Protein AF-A0A958IN06-F1 (afdb_monomer)

Sequence (77 aa):
FGGFEVTPNIEIVGRFETFDPNTDVDEDGVNDITAGFVYKQFSGKVNHKLTAAIVIPSEQGESVKNTAFYTVWQIVF

Nearest PDB structures (foldseek):
  8qn4-assembly1_F  TM=6.533E-01  e=2.338E+00  Escherichia coli K-12
  1nqg-assembly1_A  TM=4.833E-01  e=9.805E+00  Escherichia coli

Mean predicted aligned error: 8.0 Å

pLDDT: mean 82.19, std 14.25, range [51.81, 95.69]

Secondary structure (DSSP, 8-state):
-EEEEEETTEEEEEEEEEE---SSS----EEEEEEEEEEEEEETTEEEEEEEEEEEEEESSS-----EEEEEEEEE-

Foldseek 3Di:
DDWDDPDPFKIKDWDWDWDQCPPDDDRKIKIKIKTWMWGWDDDPVKIKIKIWMWIAIDIPDDDPGPIDIDIDIDMDD

Solvent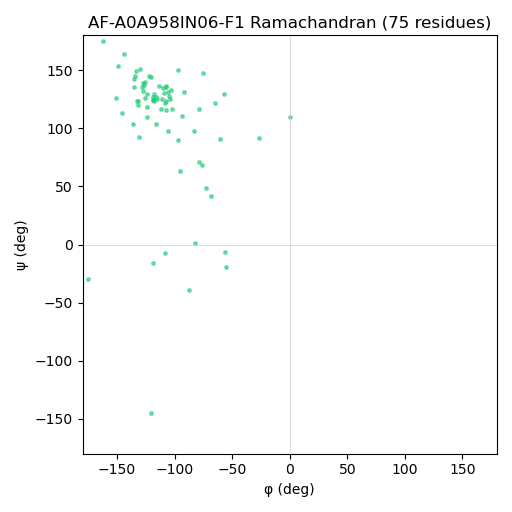-accessible surface area (backbone atoms only — not comparable to full-atom values): 4433 Å² total; per-residue (Å²): 120,51,73,48,75,79,46,102,38,34,32,42,37,40,34,79,46,79,45,75,65,92,61,91,88,68,92,49,40,38,33,38,42,34,45,32,44,34,42,48,47,85,44,104,75,42,36,39,37,41,36,41,38,39,36,44,57,47,57,75,54,91,72,69,82,65,68,45,75,51,74,47,81,47,79,50,115

Radius of gyration: 16.53 Å; Cα contacts (8 Å, |Δi|>4): 169; chains: 1; bounding box: 35×31×44 Å

Structure (mmCIF, N/CA/C/O backbone):
data_AF-A0A958IN06-F1
#
_entry.id   AF-A0A958IN06-F1
#
loop_
_atom_site.group_PDB
_atom_site.id
_atom_site.type_symbol
_atom_site.label_atom_id
_atom_site.label_alt_id
_atom_site.label_comp_id
_atom_site.label_asym_id
_atom_site.label_entity_id
_atom_site.label_seq_id
_atom_site.pdbx_PDB_ins_code
_atom_site.Cartn_x
_atom_site.Cartn_y
_atom_site.Cartn_z
_atom_site.occupancy
_atom_site.B_iso_or_equiv
_atom_site.auth_seq_id
_atom_site.auth_comp_id
_atom_site.auth_asym_id
_atom_site.auth_atom_id
_atom_site.pdbx_PDB_model_num
ATOM 1 N N . PHE A 1 1 ? 8.325 -1.972 1.351 1.00 72.81 1 PHE A N 1
ATOM 2 C CA . PHE A 1 1 ? 7.161 -1.075 1.497 1.00 72.81 1 PHE A CA 1
ATOM 3 C C . PHE A 1 1 ? 7.553 0.098 2.369 1.00 72.81 1 PHE A C 1
ATOM 5 O O . PHE A 1 1 ? 8.174 -0.126 3.401 1.00 72.81 1 PHE A O 1
ATOM 12 N N . GLY A 1 2 ? 7.217 1.314 1.949 1.00 84.94 2 GLY A N 1
ATOM 13 C CA . GLY A 1 2 ? 7.310 2.526 2.758 1.00 84.94 2 GLY A CA 1
ATOM 14 C C . GLY A 1 2 ? 5.938 3.186 2.856 1.00 84.94 2 GLY A C 1
ATOM 15 O O . GLY A 1 2 ? 5.160 3.125 1.905 1.00 84.94 2 GLY A O 1
ATOM 16 N N . GLY A 1 3 ? 5.635 3.784 4.003 1.00 87.56 3 GLY A N 1
ATOM 17 C CA . GLY A 1 3 ? 4.380 4.487 4.253 1.00 87.56 3 GLY A CA 1
ATOM 18 C C . GLY A 1 3 ? 4.640 5.820 4.942 1.00 87.56 3 GLY A C 1
ATOM 19 O O . GLY A 1 3 ? 5.545 5.919 5.771 1.00 87.56 3 GLY A O 1
ATOM 20 N N . PHE A 1 4 ? 3.868 6.841 4.582 1.00 91.94 4 PHE A N 1
ATOM 21 C CA . PHE A 1 4 ? 3.878 8.153 5.216 1.00 91.94 4 PHE A CA 1
ATOM 22 C C . PHE A 1 4 ? 2.469 8.493 5.703 1.00 91.94 4 PHE A C 1
ATOM 24 O O . PHE A 1 4 ? 1.526 8.586 4.913 1.00 91.94 4 PHE A O 1
ATOM 31 N N . GLU A 1 5 ? 2.325 8.669 7.014 1.00 93.06 5 GLU A N 1
ATOM 32 C CA . GLU A 1 5 ? 1.063 9.068 7.628 1.00 93.06 5 GLU A CA 1
ATOM 33 C C . GLU A 1 5 ? 0.851 10.576 7.447 1.00 93.06 5 GLU A C 1
ATOM 35 O O . GLU A 1 5 ? 1.625 11.391 7.944 1.00 93.06 5 GLU A O 1
ATOM 40 N N . VAL A 1 6 ? -0.198 10.946 6.711 1.00 91.69 6 VAL A N 1
ATOM 41 C CA . VAL A 1 6 ? -0.568 12.353 6.477 1.00 91.69 6 VAL A CA 1
ATOM 42 C C . VAL A 1 6 ? -1.480 12.848 7.596 1.00 91.69 6 VAL A C 1
ATOM 44 O O . VAL A 1 6 ? -1.374 13.984 8.048 1.00 91.69 6 VAL A O 1
ATOM 47 N N . THR A 1 7 ? -2.394 11.985 8.039 1.00 91.12 7 THR A N 1
ATOM 48 C CA . THR A 1 7 ? -3.281 12.199 9.188 1.00 91.12 7 THR A CA 1
ATOM 49 C C . THR A 1 7 ? -3.471 10.859 9.907 1.00 91.12 7 THR A C 1
ATOM 51 O O . THR A 1 7 ? -3.259 9.828 9.271 1.00 91.12 7 THR A O 1
ATOM 54 N N . PRO A 1 8 ? -3.973 10.818 11.156 1.00 89.31 8 PRO A N 1
ATOM 55 C CA . PRO A 1 8 ? -4.182 9.555 11.885 1.00 89.31 8 PRO A CA 1
ATOM 56 C C . PRO A 1 8 ? -5.050 8.517 11.150 1.00 89.31 8 PRO A C 1
ATOM 58 O O . PRO A 1 8 ? -5.045 7.326 11.462 1.00 89.31 8 PRO A O 1
ATOM 61 N N . ASN A 1 9 ? -5.823 8.973 10.164 1.00 92.50 9 ASN A N 1
ATOM 62 C CA . ASN A 1 9 ? -6.736 8.162 9.378 1.00 92.50 9 ASN A CA 1
ATOM 63 C C . ASN A 1 9 ? -6.253 7.941 7.940 1.00 92.50 9 ASN A C 1
ATOM 65 O O . ASN A 1 9 ? -6.903 7.185 7.227 1.00 92.50 9 ASN A O 1
ATOM 69 N N . ILE A 1 10 ? -5.177 8.591 7.484 1.00 92.19 10 ILE A N 1
ATOM 70 C CA . ILE A 1 10 ? -4.720 8.542 6.088 1.00 92.19 10 ILE A CA 1
ATOM 71 C C . ILE A 1 10 ? -3.216 8.290 6.030 1.00 92.19 10 ILE A C 1
ATOM 73 O O . ILE A 1 10 ? -2.419 9.091 6.515 1.00 92.19 10 ILE A O 1
ATOM 77 N N . GLU A 1 11 ? -2.837 7.226 5.333 1.00 94.62 11 GLU A N 1
ATOM 78 C CA . GLU A 1 11 ? -1.451 6.865 5.048 1.00 94.62 11 GLU A CA 1
ATOM 79 C C . GLU A 1 11 ? -1.257 6.735 3.535 1.00 94.62 11 GLU A C 1
ATOM 81 O O . GLU A 1 11 ? -2.029 6.062 2.855 1.00 94.62 11 GLU A O 1
ATOM 86 N N . ILE A 1 12 ? -0.231 7.386 2.998 1.00 93.94 12 ILE A N 1
ATOM 87 C CA . ILE A 1 12 ? 0.209 7.199 1.614 1.00 93.94 12 ILE A CA 1
ATOM 88 C C . ILE A 1 12 ? 1.275 6.111 1.624 1.00 93.94 12 ILE A C 1
ATOM 90 O O . ILE A 1 12 ? 2.201 6.168 2.429 1.00 93.94 12 ILE A O 1
ATOM 94 N N . VAL A 1 13 ? 1.159 5.125 0.739 1.00 93.06 13 VAL A N 1
ATOM 95 C CA . VAL A 1 13 ? 2.070 3.980 0.676 1.00 93.06 13 VAL A CA 1
ATOM 96 C C . VAL A 1 13 ? 2.748 3.889 -0.680 1.00 93.06 13 VAL A C 1
ATOM 98 O O . VAL A 1 13 ? 2.153 4.166 -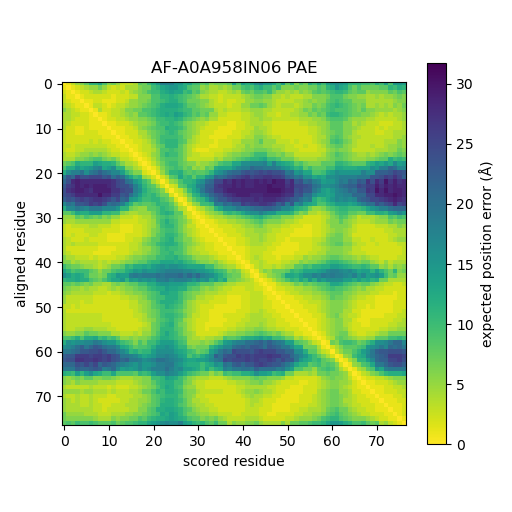1.721 1.00 93.06 13 VAL A O 1
ATOM 101 N N . GLY A 1 14 ? 4.005 3.469 -0.654 1.00 92.56 14 GLY A N 1
ATOM 102 C CA . GLY A 1 14 ? 4.813 3.203 -1.829 1.00 92.56 14 GLY A CA 1
ATOM 103 C C . GLY A 1 14 ? 5.563 1.884 -1.691 1.00 92.56 14 GLY A C 1
ATOM 104 O O . GLY A 1 14 ? 6.017 1.496 -0.607 1.00 92.56 14 GLY A O 1
ATOM 105 N N . ARG A 1 15 ? 5.725 1.179 -2.804 1.00 90.25 15 ARG A N 1
ATOM 106 C CA . ARG A 1 15 ? 6.623 0.029 -2.910 1.00 90.25 15 ARG A CA 1
ATOM 107 C C . ARG A 1 15 ? 7.406 0.164 -4.203 1.00 90.25 15 ARG A C 1
ATOM 109 O O . ARG A 1 15 ? 6.831 0.490 -5.232 1.00 90.25 15 ARG A O 1
ATOM 116 N N . PHE A 1 16 ? 8.697 -0.093 -4.122 1.00 87.94 16 PHE A N 1
ATOM 117 C CA . PHE A 1 16 ? 9.523 -0.350 -5.284 1.00 87.94 16 PHE A CA 1
ATOM 118 C C . PHE A 1 16 ? 10.068 -1.761 -5.123 1.00 87.94 16 PHE A C 1
ATOM 120 O O . PHE A 1 16 ? 10.591 -2.088 -4.052 1.00 87.94 16 PHE A O 1
ATOM 127 N N . GLU A 1 17 ? 9.878 -2.590 -6.136 1.00 84.62 17 GLU A N 1
ATOM 128 C CA . GLU A 1 17 ? 10.424 -3.937 -6.196 1.00 84.62 17 GLU A CA 1
ATOM 129 C C . GLU A 1 17 ? 11.194 -4.106 -7.487 1.00 84.62 17 GLU A C 1
ATOM 131 O O . GLU A 1 17 ? 10.728 -3.702 -8.547 1.00 84.62 17 GLU A O 1
ATOM 136 N N . THR A 1 18 ? 12.354 -4.736 -7.383 1.00 79.00 18 THR A N 1
ATOM 137 C CA . THR A 1 18 ? 13.130 -5.171 -8.536 1.00 79.00 18 THR A CA 1
ATOM 138 C C . THR A 1 18 ? 13.215 -6.681 -8.457 1.00 79.00 18 THR A C 1
ATOM 140 O O . THR A 1 18 ? 13.658 -7.225 -7.443 1.00 79.00 18 THR A O 1
ATOM 143 N N . PHE A 1 19 ? 12.766 -7.345 -9.511 1.00 72.56 19 PHE A N 1
ATOM 144 C CA . PHE A 1 19 ? 12.897 -8.774 -9.697 1.00 72.56 19 PHE A CA 1
ATOM 145 C C . PHE A 1 19 ? 13.869 -9.015 -10.850 1.00 72.56 19 PHE A C 1
ATOM 147 O O . PHE A 1 19 ? 13.624 -8.598 -11.980 1.00 72.56 19 PHE A O 1
ATOM 154 N N . ASP A 1 20 ? 14.991 -9.653 -10.532 1.00 64.62 20 ASP A N 1
ATOM 155 C CA . ASP A 1 20 ? 15.986 -10.110 -11.500 1.00 64.62 20 ASP A CA 1
ATOM 156 C C . ASP A 1 20 ? 15.844 -11.636 -11.623 1.00 64.62 20 ASP A C 1
ATOM 158 O O . ASP A 1 20 ? 16.324 -12.367 -10.745 1.00 64.62 20 ASP A O 1
ATOM 162 N N . PRO A 1 21 ? 15.126 -12.137 -12.646 1.00 57.62 21 PRO A N 1
ATOM 163 C CA . PRO A 1 21 ? 15.052 -13.557 -12.937 1.00 57.62 21 PRO A CA 1
ATOM 164 C C . PRO A 1 21 ? 16.355 -14.004 -13.604 1.00 57.62 21 PRO A C 1
ATOM 166 O 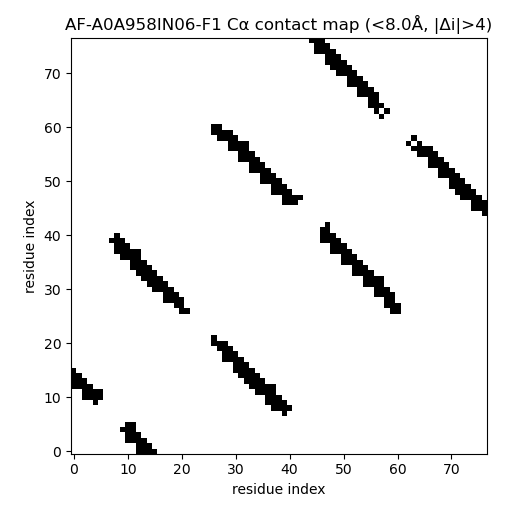O . PRO A 1 21 ? 16.368 -14.395 -14.764 1.00 57.62 21 PRO A O 1
ATOM 169 N N . ASN A 1 22 ? 17.466 -14.005 -12.870 1.00 54.47 22 ASN A N 1
ATOM 170 C CA . ASN A 1 22 ? 18.724 -14.619 -13.308 1.00 54.47 22 ASN A CA 1
ATOM 171 C C . ASN A 1 22 ? 18.639 -16.168 -13.267 1.00 54.47 22 ASN A C 1
ATOM 173 O O . ASN A 1 22 ? 19.488 -16.870 -12.716 1.00 54.47 22 ASN A O 1
ATOM 177 N N . THR A 1 23 ? 17.561 -16.707 -13.834 1.00 52.50 23 THR A N 1
ATOM 178 C CA . THR A 1 23 ? 17.316 -18.115 -14.132 1.00 52.50 23 THR A CA 1
ATOM 179 C C . THR A 1 23 ? 16.849 -18.173 -15.580 1.00 52.50 23 THR A C 1
ATOM 181 O O . THR A 1 23 ? 15.665 -17.977 -15.838 1.00 52.50 23 THR A O 1
ATOM 184 N N . ASP A 1 24 ? 17.816 -18.364 -16.481 1.00 54.09 24 ASP A N 1
ATOM 185 C CA . ASP A 1 24 ? 17.695 -18.709 -17.903 1.00 54.09 24 ASP A CA 1
ATOM 186 C C . ASP A 1 24 ? 16.255 -18.858 -18.422 1.00 54.09 24 ASP A C 1
ATOM 188 O O . ASP A 1 24 ? 15.593 -19.844 -18.096 1.00 54.09 24 ASP A O 1
ATOM 192 N N . VAL A 1 25 ? 15.806 -17.912 -19.258 1.00 55.44 25 VAL A N 1
ATOM 193 C CA . VAL A 1 25 ? 15.255 -18.160 -20.612 1.00 55.44 25 VAL A CA 1
ATOM 194 C C . VAL A 1 25 ? 14.947 -16.832 -21.328 1.00 55.44 25 VAL A C 1
ATOM 196 O O . VAL A 1 25 ? 15.164 -16.783 -22.530 1.00 55.44 25 VAL A O 1
ATOM 199 N N . ASP A 1 26 ? 14.602 -15.746 -20.626 1.00 52.50 26 ASP A N 1
ATOM 200 C CA . ASP A 1 26 ? 14.386 -14.412 -21.220 1.00 52.50 26 ASP A CA 1
ATOM 201 C C . ASP A 1 26 ? 14.858 -13.324 -20.226 1.00 52.50 26 ASP A C 1
ATOM 203 O O . ASP A 1 26 ? 14.302 -13.207 -19.136 1.00 52.50 26 ASP A O 1
ATOM 207 N N . GLU A 1 27 ? 15.922 -12.574 -20.548 1.00 51.81 27 GLU A N 1
ATOM 208 C CA . GLU A 1 27 ? 16.627 -11.591 -19.685 1.00 51.81 27 GLU A CA 1
ATOM 209 C C . GLU A 1 27 ? 15.814 -10.315 -19.354 1.00 51.81 27 GLU A C 1
ATOM 211 O O . GLU A 1 27 ? 16.342 -9.202 -19.338 1.00 51.81 27 GLU A O 1
ATOM 216 N N . ASP A 1 28 ? 14.525 -10.438 -19.063 1.00 57.97 28 ASP A N 1
ATOM 217 C CA . ASP A 1 28 ? 13.670 -9.290 -18.790 1.00 57.97 28 ASP A CA 1
ATOM 218 C C . ASP A 1 28 ? 13.551 -9.071 -17.280 1.00 57.97 28 ASP A C 1
ATOM 220 O O . ASP A 1 28 ? 12.677 -9.599 -16.591 1.00 57.97 28 ASP A O 1
ATOM 224 N N . GLY A 1 29 ? 14.463 -8.259 -16.739 1.00 60.38 29 GLY A N 1
ATOM 225 C CA . GLY A 1 29 ? 14.321 -7.724 -15.387 1.00 60.38 29 GLY A CA 1
ATOM 226 C C . GLY A 1 29 ? 13.005 -6.951 -15.254 1.00 60.38 29 GLY A C 1
ATOM 227 O O . GLY A 1 29 ? 12.718 -6.062 -16.063 1.00 60.38 29 GLY A O 1
ATOM 228 N N . VAL A 1 30 ? 12.222 -7.264 -14.219 1.00 71.81 30 VAL A N 1
ATOM 229 C CA . VAL A 1 30 ? 10.916 -6.642 -13.954 1.00 71.81 30 VAL A CA 1
ATOM 230 C C . VAL A 1 30 ? 11.035 -5.715 -12.752 1.00 71.81 30 VAL A C 1
ATOM 232 O O . VAL A 1 30 ? 11.442 -6.122 -11.665 1.00 71.81 30 VAL A O 1
ATOM 235 N N . ASN A 1 31 ? 10.678 -4.448 -12.933 1.00 81.69 31 ASN A N 1
ATOM 236 C CA . ASN A 1 31 ? 10.572 -3.482 -11.846 1.00 81.69 31 ASN A CA 1
ATOM 237 C C . ASN A 1 31 ? 9.113 -3.111 -11.611 1.00 81.69 31 ASN A C 1
ATOM 239 O O . ASN A 1 31 ? 8.467 -2.590 -12.513 1.00 81.69 31 ASN A O 1
ATOM 243 N N . ASP A 1 32 ? 8.632 -3.268 -10.383 1.00 86.00 32 ASP A N 1
ATOM 244 C CA . ASP A 1 32 ? 7.278 -2.882 -10.003 1.00 86.00 32 ASP A CA 1
ATOM 245 C C . ASP A 1 32 ? 7.299 -1.638 -9.118 1.00 86.00 32 ASP A C 1
ATOM 247 O O . ASP A 1 32 ? 7.872 -1.615 -8.022 1.00 86.00 32 ASP A O 1
ATOM 251 N N . ILE A 1 33 ? 6.610 -0.591 -9.574 1.00 88.75 33 ILE A N 1
ATOM 252 C CA . ILE A 1 33 ? 6.314 0.594 -8.770 1.00 88.75 33 ILE A CA 1
ATOM 253 C C . ILE A 1 33 ? 4.867 0.497 -8.302 1.00 88.75 33 ILE A C 1
ATOM 255 O O . ILE A 1 33 ? 3.935 0.537 -9.101 1.00 88.75 33 ILE A O 1
ATOM 259 N N . THR A 1 34 ? 4.667 0.418 -6.991 1.00 91.88 34 THR A N 1
ATOM 260 C CA . THR A 1 34 ? 3.347 0.530 -6.366 1.00 91.88 34 THR A CA 1
ATOM 261 C C . THR A 1 34 ? 3.202 1.884 -5.692 1.00 91.88 34 THR A C 1
ATOM 263 O O . THR A 1 34 ? 4.047 2.266 -4.881 1.00 91.88 34 THR A O 1
ATOM 266 N N . ALA A 1 35 ? 2.096 2.571 -5.955 1.00 93.38 35 ALA A N 1
ATOM 267 C CA . ALA A 1 35 ? 1.685 3.765 -5.227 1.00 93.38 35 ALA A CA 1
ATOM 268 C C . ALA A 1 35 ? 0.244 3.599 -4.745 1.00 93.38 35 ALA A C 1
ATOM 270 O O . ALA A 1 35 ? -0.605 3.086 -5.471 1.00 93.38 35 ALA A O 1
ATOM 271 N N . GLY A 1 36 ? -0.058 4.029 -3.525 1.00 94.44 36 GLY A N 1
ATOM 272 C CA . GLY A 1 36 ? -1.398 3.873 -2.982 1.00 94.44 36 GLY A CA 1
ATOM 273 C C . GLY A 1 36 ? -1.702 4.763 -1.795 1.00 94.44 36 GLY A C 1
ATOM 274 O O . GLY A 1 36 ? -0.844 5.472 -1.271 1.00 94.44 36 GLY A O 1
ATOM 275 N N . PHE A 1 37 ? -2.953 4.693 -1.360 1.00 95.12 37 PHE A N 1
ATOM 276 C CA . PHE A 1 37 ? -3.425 5.319 -0.139 1.00 95.12 37 PHE A CA 1
ATOM 277 C C . PHE A 1 37 ? -4.193 4.310 0.712 1.00 95.12 37 PHE A C 1
ATOM 279 O O . PHE A 1 37 ? -4.828 3.375 0.217 1.00 95.12 37 PHE A O 1
ATOM 286 N N . VAL A 1 38 ? -4.149 4.533 2.015 1.00 94.56 38 VAL A N 1
ATOM 287 C CA . VAL A 1 38 ? -4.845 3.757 3.027 1.00 94.56 38 VAL A CA 1
ATOM 288 C C . VAL A 1 38 ? -5.669 4.720 3.864 1.00 94.56 38 VAL A C 1
ATOM 290 O O . VAL A 1 38 ? -5.129 5.669 4.426 1.00 94.56 38 VAL A O 1
ATOM 293 N N . TYR A 1 39 ? -6.965 4.449 3.983 1.00 94.50 39 TYR A N 1
ATOM 294 C CA . TYR A 1 39 ? -7.851 5.100 4.938 1.00 94.50 39 TYR A CA 1
ATOM 295 C C . TYR A 1 39 ? -8.165 4.146 6.094 1.00 94.50 39 TYR A C 1
ATOM 297 O O . TYR A 1 39 ? -8.580 3.008 5.869 1.00 94.50 39 TYR A O 1
ATOM 305 N N . LYS A 1 40 ? -7.968 4.600 7.331 1.00 93.50 40 LYS A N 1
ATOM 306 C CA . LYS A 1 40 ? -8.213 3.842 8.562 1.00 93.50 40 LYS A CA 1
ATOM 307 C C . LYS A 1 40 ? -9.313 4.537 9.356 1.00 93.50 40 LYS A C 1
ATOM 309 O O . LYS A 1 40 ? -9.210 5.722 9.665 1.00 93.50 40 LYS A O 1
ATOM 314 N N . GLN A 1 41 ? -10.347 3.797 9.728 1.00 90.62 41 GLN A N 1
ATOM 315 C CA . GLN A 1 41 ? -11.393 4.262 10.630 1.00 90.62 41 GLN A CA 1
ATOM 316 C C . GLN A 1 41 ? -11.492 3.299 11.808 1.00 90.62 41 GLN A C 1
ATOM 318 O O . GLN A 1 41 ? -11.951 2.165 11.670 1.00 90.62 41 GLN A O 1
ATOM 323 N N . PHE A 1 42 ? -11.062 3.776 12.971 1.00 84.88 42 PHE A N 1
ATOM 324 C CA . PHE A 1 42 ? -11.137 3.036 14.222 1.00 84.88 42 PHE A CA 1
ATOM 325 C C . PHE A 1 42 ? -12.428 3.421 14.947 1.00 84.88 42 PHE A C 1
ATOM 327 O O . PHE A 1 42 ? -12.584 4.552 15.404 1.00 84.88 42 PHE A O 1
ATOM 334 N N . SER A 1 43 ? -13.374 2.489 15.022 1.00 78.69 43 SER A N 1
ATOM 335 C CA . SER A 1 43 ? -14.545 2.569 15.894 1.00 78.69 43 SER A CA 1
ATOM 336 C C . SER A 1 43 ? -14.342 1.521 16.982 1.00 78.69 43 SER A C 1
ATOM 338 O O . SER A 1 43 ? -13.949 0.401 16.682 1.00 78.69 43 SER A O 1
ATOM 340 N N . GLY A 1 44 ? -14.584 1.850 18.253 1.00 77.31 44 GLY A N 1
ATOM 341 C CA . GLY A 1 44 ?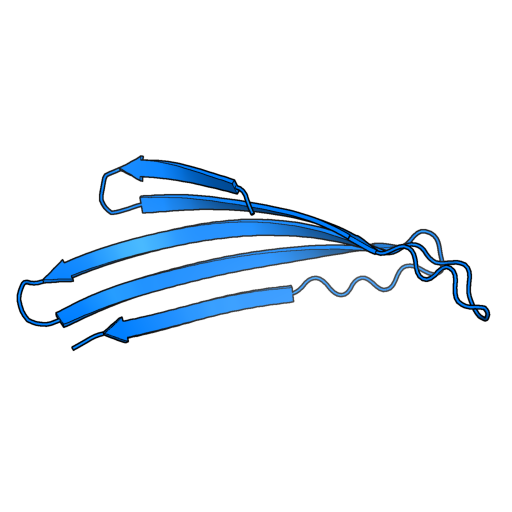 -14.198 1.005 19.399 1.00 77.31 44 GLY A CA 1
ATOM 342 C C . GLY A 1 44 ? -14.728 -0.440 19.408 1.00 77.31 44 GLY A C 1
ATOM 343 O O . GLY A 1 44 ? -14.344 -1.207 20.281 1.00 77.31 44 GLY A O 1
ATOM 344 N N . LYS A 1 45 ? -15.601 -0.818 18.467 1.00 83.44 45 LYS A N 1
ATOM 345 C CA . LYS A 1 45 ? -16.080 -2.194 18.261 1.00 83.44 45 LYS A CA 1
ATOM 346 C C . LYS A 1 45 ? -15.741 -2.783 16.889 1.00 83.44 45 LYS A C 1
ATOM 348 O O . LYS A 1 45 ? -15.902 -3.979 16.712 1.00 83.44 45 LYS A O 1
ATOM 353 N N . VAL A 1 46 ? -15.363 -1.958 15.912 1.00 86.25 46 VAL A N 1
ATOM 354 C CA . VAL A 1 46 ? -15.095 -2.377 14.531 1.00 86.25 46 VAL A CA 1
ATOM 355 C C . VAL A 1 46 ? -14.052 -1.445 13.926 1.00 86.25 46 VAL A C 1
ATOM 357 O O . VAL A 1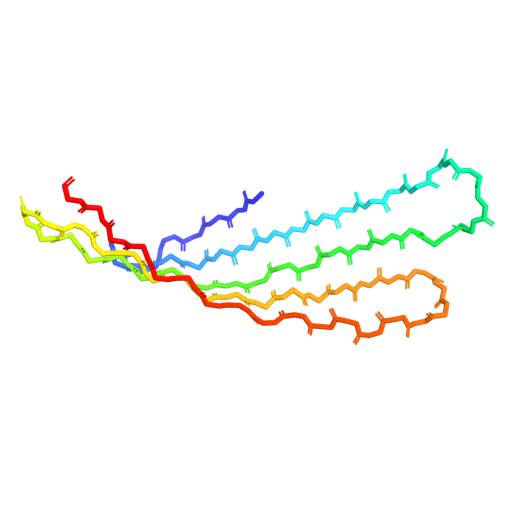 46 ? -14.233 -0.228 13.889 1.00 86.25 46 VAL A O 1
ATOM 360 N N . ASN A 1 47 ? -12.979 -2.013 13.395 1.00 91.50 47 ASN A N 1
ATOM 361 C CA . ASN A 1 47 ? -11.952 -1.272 12.681 1.00 91.50 47 ASN A CA 1
ATOM 362 C C . ASN A 1 47 ? -12.110 -1.494 11.180 1.00 91.50 47 ASN A C 1
ATOM 364 O O . ASN A 1 47 ? -12.103 -2.627 10.701 1.00 91.50 47 ASN A O 1
ATOM 368 N N . HIS A 1 48 ? -12.220 -0.401 10.433 1.00 92.81 48 HIS A N 1
ATOM 369 C CA . HIS A 1 48 ? -12.280 -0.421 8.979 1.00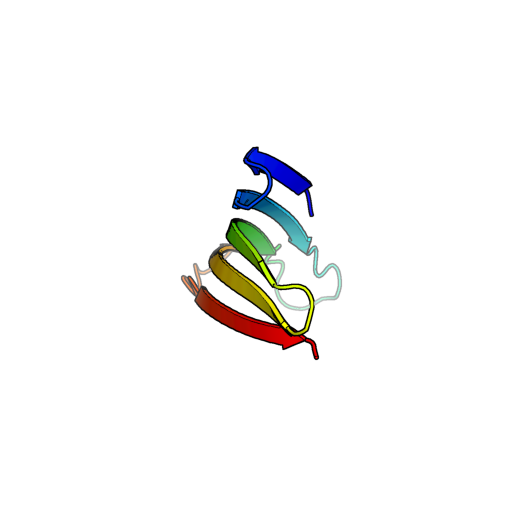 92.81 48 HIS A CA 1
ATOM 370 C C . HIS A 1 48 ? -10.965 0.090 8.404 1.00 92.81 48 HIS A C 1
ATOM 372 O O . HIS A 1 48 ? -10.427 1.109 8.841 1.00 92.81 48 HIS A O 1
ATOM 378 N N . LYS A 1 49 ? -10.467 -0.596 7.382 1.00 94.12 49 LYS A N 1
ATOM 379 C CA . LYS A 1 49 ? -9.318 -0.163 6.597 1.00 94.12 49 LYS A CA 1
ATOM 380 C C . LYS A 1 49 ? -9.665 -0.285 5.122 1.00 94.12 49 LYS A C 1
ATOM 382 O O . LYS A 1 49 ? -9.962 -1.374 4.644 1.00 94.12 49 LYS A O 1
ATOM 387 N N . LEU A 1 50 ? -9.627 0.828 4.406 1.00 94.44 50 LEU A N 1
ATOM 388 C CA . LEU A 1 50 ? -9.727 0.868 2.953 1.00 94.44 50 LEU A CA 1
ATOM 389 C C . LEU A 1 50 ? -8.328 1.106 2.390 1.00 94.44 50 LEU A C 1
ATOM 391 O O . LEU A 1 50 ? -7.601 1.961 2.880 1.00 94.44 50 LEU A O 1
ATOM 395 N N . THR A 1 51 ? -7.921 0.340 1.390 1.00 95.31 51 THR A N 1
ATOM 396 C CA . THR A 1 51 ? -6.650 0.514 0.681 1.00 95.31 51 THR A CA 1
ATOM 397 C C . THR A 1 51 ? -6.941 0.579 -0.803 1.00 95.31 51 THR A C 1
ATOM 399 O O . THR A 1 51 ? -7.674 -0.265 -1.306 1.00 95.31 51 THR A O 1
ATOM 402 N N . ALA A 1 52 ? -6.374 1.556 -1.498 1.00 95.69 52 ALA A N 1
ATOM 403 C CA . ALA A 1 52 ? -6.370 1.593 -2.951 1.00 95.69 52 ALA A CA 1
ATOM 404 C C . ALA A 1 52 ? -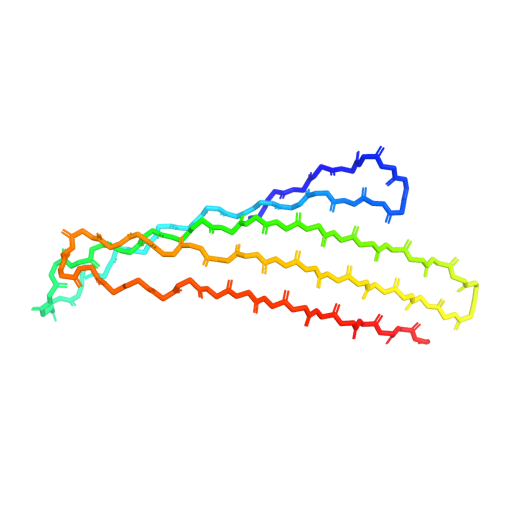4.941 1.806 -3.432 1.00 95.69 52 ALA A C 1
ATOM 406 O O . ALA A 1 52 ? -4.227 2.650 -2.887 1.00 95.69 52 ALA A O 1
ATOM 407 N N . ALA A 1 53 ? -4.524 1.050 -4.438 1.00 95.38 53 ALA A N 1
ATOM 408 C CA . ALA A 1 53 ? -3.187 1.171 -4.989 1.00 95.38 53 ALA A CA 1
ATOM 409 C C . ALA A 1 53 ? -3.161 0.840 -6.479 1.00 95.38 53 ALA A C 1
ATOM 411 O O . ALA A 1 53 ? -3.991 0.088 -6.992 1.00 95.38 53 ALA A O 1
ATOM 412 N N . ILE A 1 54 ? -2.182 1.431 -7.150 1.00 93.19 54 ILE A N 1
ATOM 413 C CA . ILE A 1 54 ? -1.819 1.171 -8.533 1.00 93.19 54 ILE A CA 1
ATOM 414 C C . ILE A 1 54 ? -0.431 0.536 -8.558 1.00 93.19 54 ILE A C 1
ATOM 416 O O . ILE A 1 54 ? 0.462 0.985 -7.840 1.00 93.19 54 ILE A O 1
ATOM 420 N N . VAL A 1 55 ? -0.266 -0.498 -9.375 1.00 92.00 55 VAL A N 1
ATOM 421 C CA . VAL A 1 55 ? 1.004 -1.171 -9.648 1.00 92.00 55 VAL A CA 1
ATOM 422 C C . VAL A 1 55 ? 1.340 -0.948 -11.109 1.00 92.00 55 VAL A C 1
ATOM 424 O O . VAL A 1 55 ? 0.527 -1.225 -11.994 1.00 92.00 55 VAL A O 1
ATOM 427 N N . ILE A 1 56 ? 2.527 -0.413 -11.347 1.00 88.44 56 ILE A N 1
ATOM 428 C CA . ILE A 1 56 ? 3.058 -0.120 -12.669 1.00 88.44 56 ILE A CA 1
ATOM 429 C C . ILE A 1 56 ? 4.298 -1.001 -12.846 1.00 88.44 56 ILE A C 1
ATOM 431 O O . ILE A 1 56 ? 5.331 -0.679 -12.249 1.00 88.44 56 ILE A O 1
ATOM 435 N N . PRO A 1 57 ? 4.199 -2.092 -13.625 1.00 84.38 57 PRO A N 1
ATOM 436 C CA . PRO A 1 57 ? 5.361 -2.879 -14.001 1.00 84.38 57 PRO A CA 1
ATOM 437 C C . PRO A 1 57 ? 6.175 -2.152 -15.076 1.00 84.38 57 PRO A C 1
ATOM 439 O O . PRO A 1 57 ? 5.636 -1.435 -15.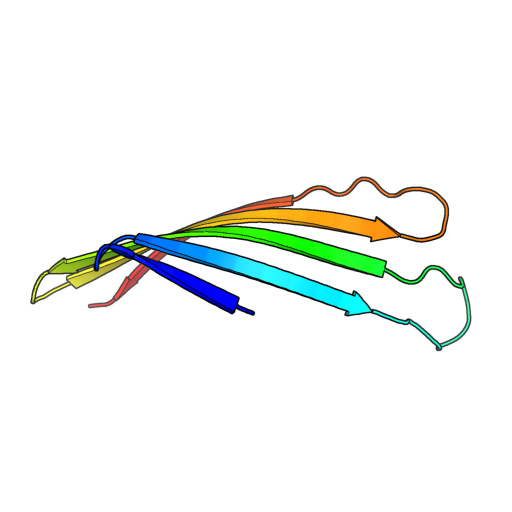925 1.00 84.38 57 PRO A O 1
ATOM 442 N N . SER A 1 58 ? 7.484 -2.347 -15.031 1.00 76.19 58 SER A N 1
ATOM 443 C CA . SER A 1 58 ? 8.471 -1.862 -15.986 1.00 76.19 58 SER A CA 1
ATOM 444 C C . SER A 1 58 ? 9.449 -2.993 -16.278 1.00 76.19 58 SER A C 1
ATOM 446 O O . SER A 1 58 ? 10.338 -3.269 -15.475 1.00 76.19 58 SER A O 1
ATOM 448 N N . GLU A 1 59 ? 9.301 -3.617 -17.439 1.00 71.94 59 GLU A N 1
ATOM 449 C CA . GLU A 1 59 ? 10.171 -4.691 -17.931 1.00 71.94 59 GLU A CA 1
ATOM 450 C C . GLU A 1 59 ? 11.230 -4.119 -18.888 1.00 71.94 59 GLU A C 1
ATOM 452 O O . GLU A 1 59 ? 10.983 -3.102 -19.544 1.00 71.94 59 GLU A O 1
ATOM 457 N N . GLN A 1 60 ? 12.415 -4.737 -18.959 1.00 58.84 60 GLN A N 1
ATOM 458 C CA . GLN A 1 60 ? 13.487 -4.327 -19.884 1.00 58.84 60 GLN A CA 1
ATOM 459 C C . GLN A 1 60 ? 13.343 -4.875 -21.330 1.00 58.84 60 GLN A C 1
ATOM 461 O O . GLN A 1 60 ? 14.153 -4.493 -22.176 1.00 58.84 60 GLN A O 1
ATOM 466 N N . GLY A 1 61 ? 12.287 -5.643 -21.650 1.00 62.12 61 GLY A N 1
ATOM 467 C CA . GLY A 1 61 ? 12.027 -6.255 -22.973 1.00 62.12 61 GLY A CA 1
ATOM 468 C C . GLY A 1 61 ? 10.711 -5.851 -23.662 1.00 62.12 61 GLY A C 1
ATOM 469 O O . GLY A 1 61 ? 10.299 -4.689 -23.582 1.00 62.12 61 GLY A O 1
ATOM 470 N N . GLU A 1 62 ? 10.061 -6.775 -24.401 1.00 54.69 62 GLU A N 1
ATOM 471 C CA . GLU A 1 62 ? 8.782 -6.523 -25.103 1.00 54.69 62 GLU A CA 1
ATOM 472 C C . GLU A 1 62 ? 7.679 -6.138 -24.105 1.00 54.69 62 GLU A C 1
ATOM 474 O O . GLU A 1 62 ? 6.948 -6.964 -23.579 1.00 54.69 62 GLU A O 1
ATOM 479 N N . SER A 1 63 ? 7.578 -4.829 -23.878 1.00 56.06 63 SER A N 1
ATOM 480 C CA . SER A 1 63 ? 6.657 -4.100 -23.006 1.00 56.06 63 SER A CA 1
ATOM 481 C C . SER A 1 63 ? 5.309 -4.808 -22.765 1.00 56.06 63 SER A C 1
ATOM 483 O O . SER A 1 63 ? 4.315 -4.533 -23.454 1.00 56.06 63 SER A O 1
ATOM 485 N N . VAL A 1 64 ? 5.211 -5.611 -21.703 1.00 57.12 64 VAL A N 1
ATOM 486 C CA . VAL A 1 64 ? 3.915 -6.018 -21.161 1.00 57.12 64 VAL A CA 1
ATOM 487 C C . VAL A 1 64 ? 3.412 -4.905 -20.239 1.00 57.12 64 VAL A C 1
ATOM 489 O O . VAL A 1 64 ? 3.777 -4.778 -19.073 1.00 57.12 64 VAL A O 1
ATOM 492 N N . LYS A 1 65 ? 2.535 -4.044 -20.769 1.00 65.25 65 LYS A N 1
ATOM 493 C CA . LYS A 1 65 ? 1.888 -2.961 -20.003 1.00 65.25 65 LYS A CA 1
ATOM 494 C C . LYS A 1 65 ? 0.737 -3.498 -19.149 1.00 65.25 65 LYS A C 1
ATOM 496 O O . LYS A 1 65 ? -0.426 -3.206 -19.419 1.00 65.25 65 LYS A O 1
ATOM 501 N N . ASN A 1 66 ? 1.054 -4.248 -18.099 1.00 74.25 66 ASN A N 1
ATOM 502 C CA . ASN A 1 66 ? 0.067 -4.773 -17.151 1.00 74.25 66 ASN A CA 1
ATOM 503 C C . ASN A 1 66 ? -0.081 -3.867 -15.923 1.00 74.25 66 ASN A C 1
ATOM 505 O O . ASN A 1 66 ? 0.203 -4.257 -14.794 1.00 74.25 66 ASN A O 1
ATOM 509 N N . THR A 1 67 ? -0.545 -2.632 -16.129 1.00 86.00 67 THR A N 1
ATOM 510 C CA . THR A 1 67 ? -0.909 -1.765 -15.001 1.00 86.00 67 THR A CA 1
ATOM 511 C C . THR A 1 67 ? -2.097 -2.361 -14.249 1.00 86.00 67 THR A C 1
ATOM 513 O O . THR A 1 67 ? -3.172 -2.542 -14.821 1.00 86.00 67 THR A O 1
ATOM 516 N N . ALA A 1 68 ? -1.921 -2.628 -12.957 1.00 89.62 68 ALA A N 1
ATOM 517 C CA . ALA A 1 68 ? -2.975 -3.149 -12.098 1.00 89.62 68 ALA A CA 1
ATOM 518 C C . ALA A 1 68 ? -3.459 -2.066 -11.134 1.00 89.62 68 ALA A C 1
ATOM 520 O O . ALA A 1 68 ? -2.663 -1.371 -10.510 1.00 89.62 68 ALA A O 1
ATOM 521 N N . PHE A 1 69 ? -4.774 -1.945 -10.977 1.00 92.75 69 PHE A N 1
ATOM 522 C CA . PHE A 1 69 ? -5.389 -1.134 -9.933 1.00 92.75 69 PHE A CA 1
ATOM 523 C C . PHE A 1 69 ? -6.209 -2.046 -9.032 1.00 92.75 69 PHE A C 1
ATOM 525 O O . PHE A 1 69 ? -7.026 -2.826 -9.522 1.00 92.75 69 PHE A O 1
ATOM 532 N N . TYR A 1 70 ? -6.009 -1.945 -7.722 1.00 92.69 70 TYR A N 1
ATOM 533 C CA . TYR A 1 70 ? -6.766 -2.732 -6.762 1.00 92.69 70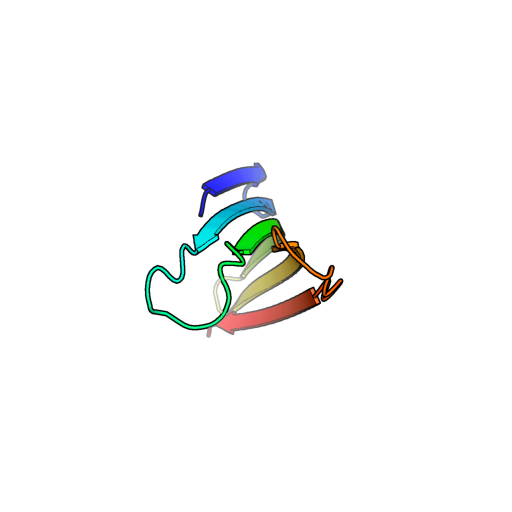 TYR A CA 1
ATOM 534 C C . TYR A 1 70 ? -7.271 -1.885 -5.604 1.00 92.69 70 TYR A C 1
ATOM 536 O O . TYR A 1 70 ? -6.642 -0.916 -5.170 1.00 92.69 70 TYR A O 1
ATOM 544 N N . THR A 1 71 ? -8.416 -2.305 -5.075 1.00 95.50 71 THR A N 1
ATOM 545 C CA . THR A 1 71 ? -8.993 -1.789 -3.842 1.00 95.50 71 THR A CA 1
ATOM 546 C C . THR A 1 71 ? -9.256 -2.944 -2.886 1.00 95.50 71 THR A C 1
ATOM 548 O O . THR A 1 71 ? -9.677 -4.027 -3.285 1.00 95.50 71 THR A O 1
ATOM 551 N N . VAL A 1 72 ? -8.978 -2.726 -1.606 1.00 95.31 72 VAL A N 1
ATOM 552 C CA . VAL A 1 72 ? -9.199 -3.704 -0.542 1.00 95.31 72 VAL A CA 1
ATOM 553 C C . VAL A 1 72 ? -9.926 -3.008 0.588 1.00 95.31 72 VAL A C 1
ATOM 555 O O . VAL A 1 72 ? -9.435 -2.019 1.133 1.00 95.31 72 VAL A O 1
ATOM 558 N N . TRP A 1 73 ? -11.086 -3.540 0.958 1.00 95.44 73 TRP A N 1
ATOM 559 C CA . TRP A 1 73 ? -11.785 -3.144 2.169 1.00 95.44 73 TRP A CA 1
ATOM 560 C C . TRP A 1 73 ? -11.666 -4.257 3.203 1.00 95.44 73 TRP A C 1
ATOM 562 O O . TRP A 1 73 ? -12.142 -5.370 3.001 1.00 95.44 73 TRP A O 1
ATOM 572 N N . GLN A 1 74 ? -10.994 -3.950 4.304 1.00 94.75 74 GLN A N 1
ATOM 573 C CA . GLN A 1 74 ? -10.790 -4.846 5.427 1.00 94.75 74 GLN A CA 1
ATOM 574 C C . GLN A 1 74 ? -11.626 -4.359 6.611 1.00 94.75 74 GLN A C 1
ATOM 576 O O . GLN A 1 74 ? -11.576 -3.185 6.985 1.00 94.75 74 GLN A O 1
ATOM 581 N N . ILE A 1 75 ? -12.374 -5.281 7.211 1.00 92.44 75 ILE A N 1
ATOM 582 C CA . ILE A 1 75 ? -13.164 -5.061 8.422 1.00 92.44 75 ILE A CA 1
ATOM 583 C C . ILE A 1 75 ? -12.617 -6.010 9.487 1.00 92.44 75 ILE A C 1
ATOM 585 O O . ILE A 1 75 ? -12.536 -7.213 9.251 1.00 92.44 75 ILE A O 1
ATOM 589 N N . VAL A 1 76 ? -12.213 -5.469 10.633 1.00 90.00 76 VAL A N 1
ATOM 590 C CA . VAL A 1 76 ? -11.707 -6.229 11.784 1.00 90.00 76 VAL A CA 1
ATOM 591 C C . VAL A 1 76 ? -12.642 -5.972 12.961 1.00 90.00 76 VAL A C 1
ATOM 593 O O . VAL A 1 76 ? -12.880 -4.812 13.301 1.00 90.00 76 VAL A O 1
ATOM 596 N N . PHE A 1 77 ? -13.182 -7.038 13.544 1.00 86.19 77 PHE A N 1
ATOM 597 C CA . PHE A 1 77 ? -14.119 -7.027 14.670 1.00 86.19 77 PHE A CA 1
ATOM 598 C C . PHE A 1 77 ? -13.508 -7.712 15.893 1.00 86.19 77 PHE A C 1
ATOM 600 O O . PHE A 1 77 ? -12.638 -8.591 15.696 1.00 86.19 77 PHE A O 1
#